Protein AF-A0A8T4FE26-F1 (afdb_monomer)

Secondary structure (DSSP, 8-state):
--HHHHHHHHHHHHHHHHHHHGGGT--EEEEE-TTS-EEEEEE-TT--EEEEEEETTTTEEEE-SSTT--EEEESHHHHHHHHHHHHHH---SS---S--EE-SSS-------

Mean predicted aligned error: 9.12 Å

Nearest PDB structures (foldseek):
  3c6k-assembly1_A  TM=6.447E-01  e=2.534E+00  Homo sapiens
  3c6m-assembly1_B  TM=5.499E-01  e=2.108E+00  Homo sapiens
  3c6k-assembly2_C  TM=6.748E-01  e=4.139E+00  Homo sapiens
  3c6k-assembly2_D  TM=6.722E-01  e=4.680E+00  Homo sapiens
  6iy0-assembly1_A  TM=4.864E-01  e=2.864E+00  Staphylococcus aureus subsp. aureus Mu50

Radius of gyration: 13.81 Å; Cα contacts (8 Å, |Δi|>4): 173; chains: 1; bounding box: 38×31×34 Å

Structure (mmCIF, N/CA/C/O backbone):
data_AF-A0A8T4FE26-F1
#
_entry.id   AF-A0A8T4FE26-F1
#
loop_
_atom_site.group_PDB
_atom_site.id
_atom_site.type_symbol
_atom_site.label_atom_id
_atom_site.label_alt_id
_atom_site.label_comp_id
_atom_site.label_asym_id
_atom_site.label_entity_id
_atom_site.label_seq_id
_atom_site.pdbx_PDB_ins_code
_atom_site.Cartn_x
_atom_site.Cartn_y
_atom_site.Cartn_z
_atom_site.occupancy
_atom_site.B_iso_or_equiv
_atom_site.auth_seq_id
_atom_site.auth_comp_id
_atom_site.auth_asym_id
_atom_site.auth_atom_id
_atom_site.pdbx_PDB_model_num
ATOM 1 N N . MET A 1 1 ? 14.548 0.061 -21.292 1.00 52.19 1 MET A N 1
ATOM 2 C CA . MET A 1 1 ? 14.421 1.070 -20.218 1.00 52.19 1 MET A CA 1
ATOM 3 C C . MET A 1 1 ? 15.473 0.753 -19.172 1.00 52.19 1 MET A C 1
ATOM 5 O O . MET A 1 1 ? 15.621 -0.413 -18.849 1.00 52.19 1 MET A O 1
ATOM 9 N N . ASP A 1 2 ? 16.231 1.748 -18.723 1.00 64.81 2 ASP A N 1
ATOM 10 C CA . ASP A 1 2 ? 17.301 1.604 -17.725 1.00 64.81 2 ASP A CA 1
ATOM 11 C C . ASP A 1 2 ? 16.718 1.290 -16.328 1.00 64.81 2 ASP A C 1
ATOM 13 O O . ASP A 1 2 ? 15.798 1.974 -15.873 1.00 64.81 2 ASP A O 1
ATOM 17 N N . THR A 1 3 ? 17.231 0.254 -15.658 1.00 63.44 3 THR A N 1
ATOM 18 C CA . THR A 1 3 ? 16.759 -0.269 -14.360 1.00 63.44 3 THR A CA 1
ATOM 19 C C . THR A 1 3 ? 16.760 0.796 -13.259 1.00 63.44 3 THR A C 1
ATOM 21 O O . THR A 1 3 ? 15.871 0.813 -12.409 1.00 63.44 3 THR A O 1
ATOM 24 N N . LYS A 1 4 ? 17.696 1.758 -13.309 1.00 65.81 4 LYS A N 1
ATOM 25 C CA . LYS A 1 4 ? 17.722 2.895 -12.368 1.00 65.81 4 LYS A CA 1
ATOM 26 C C . LYS A 1 4 ? 16.489 3.785 -12.473 1.00 65.81 4 LYS A C 1
ATOM 28 O O . LYS A 1 4 ? 16.041 4.338 -11.475 1.00 65.81 4 LYS A O 1
ATOM 33 N N . HIS A 1 5 ? 15.946 3.949 -13.676 1.00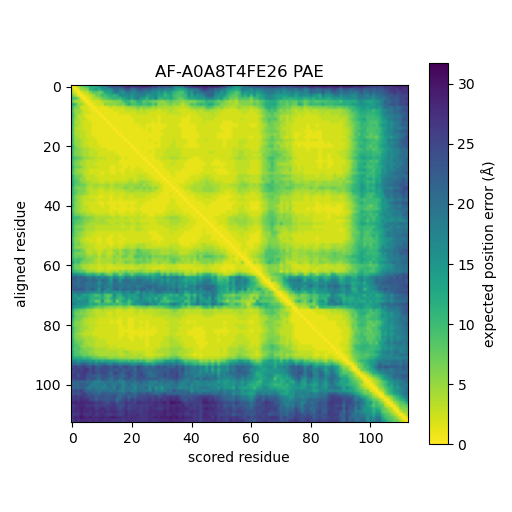 70.62 5 HIS A N 1
ATOM 34 C CA . HIS A 1 5 ? 14.756 4.767 -13.867 1.00 70.62 5 HIS A CA 1
ATOM 35 C C . HIS A 1 5 ? 13.520 4.046 -13.323 1.00 70.62 5 HIS A C 1
ATOM 37 O O . HIS A 1 5 ? 12.671 4.688 -12.710 1.00 70.62 5 HIS A O 1
ATOM 43 N N . GLN A 1 6 ? 13.441 2.720 -13.478 1.00 74.56 6 GLN A N 1
ATOM 44 C CA . GLN A 1 6 ? 12.331 1.919 -12.955 1.00 74.56 6 GLN A CA 1
ATOM 45 C C . GLN A 1 6 ? 12.217 2.023 -11.429 1.00 74.56 6 GLN A C 1
ATOM 47 O O . GLN A 1 6 ? 11.149 2.376 -10.933 1.00 74.56 6 GLN A O 1
ATOM 52 N N . SER A 1 7 ? 13.315 1.852 -10.693 1.00 81.38 7 SER A N 1
ATOM 53 C CA . SER A 1 7 ? 13.281 1.915 -9.224 1.00 81.38 7 SER A CA 1
ATOM 54 C C . SER A 1 7 ? 12.826 3.283 -8.689 1.00 81.38 7 SER A C 1
ATOM 56 O O . SER A 1 7 ? 12.092 3.365 -7.702 1.00 81.38 7 SER A O 1
ATOM 58 N N . VAL A 1 8 ? 13.168 4.379 -9.379 1.00 86.12 8 VAL A N 1
ATOM 59 C CA . VAL A 1 8 ? 12.683 5.731 -9.045 1.00 86.12 8 VAL A CA 1
ATOM 60 C C . VAL A 1 8 ? 11.167 5.852 -9.239 1.00 86.12 8 VAL A C 1
ATOM 62 O O . VAL A 1 8 ? 10.486 6.439 -8.393 1.00 86.12 8 VAL A O 1
ATOM 65 N N . TYR A 1 9 ? 10.621 5.297 -10.325 1.00 85.69 9 TYR A N 1
ATOM 66 C CA . TYR A 1 9 ? 9.177 5.320 -10.579 1.00 85.69 9 TYR A CA 1
ATOM 67 C C . TYR A 1 9 ? 8.398 4.422 -9.611 1.00 85.69 9 TYR A C 1
ATOM 69 O O . TYR A 1 9 ? 7.346 4.839 -9.126 1.00 85.69 9 TYR A O 1
ATOM 77 N N . GLU A 1 10 ? 8.922 3.241 -9.272 1.00 87.88 10 GLU A N 1
ATOM 78 C CA . GLU A 1 10 ? 8.339 2.353 -8.254 1.00 87.88 10 GLU A CA 1
ATOM 79 C C . GLU A 1 10 ? 8.252 3.057 -6.906 1.00 87.88 10 GLU A C 1
ATOM 81 O O . GLU A 1 10 ? 7.166 3.180 -6.334 1.00 87.88 10 GLU A O 1
ATOM 86 N N . LYS A 1 11 ? 9.381 3.609 -6.441 1.00 93.00 11 LYS A N 1
ATOM 87 C CA . LYS A 1 11 ? 9.445 4.377 -5.199 1.00 93.00 11 LYS A CA 1
ATOM 88 C C . LYS A 1 11 ? 8.431 5.512 -5.198 1.00 93.00 11 LYS A C 1
ATOM 90 O O . LYS A 1 11 ? 7.752 5.718 -4.194 1.00 93.00 11 LYS A O 1
ATOM 95 N N . ARG A 1 12 ? 8.314 6.253 -6.303 1.00 91.75 12 ARG A N 1
ATOM 96 C CA . ARG A 1 12 ? 7.376 7.377 -6.417 1.00 91.75 12 ARG A CA 1
ATOM 97 C C . ARG A 1 12 ? 5.927 6.918 -6.256 1.00 91.75 12 ARG A C 1
ATOM 99 O O . ARG A 1 12 ? 5.206 7.511 -5.462 1.00 91.75 12 ARG A O 1
ATOM 106 N N . LEU A 1 13 ? 5.516 5.869 -6.967 1.00 90.75 13 LEU A N 1
ATOM 107 C CA . LEU A 1 13 ? 4.142 5.360 -6.916 1.00 90.75 13 LEU A CA 1
ATOM 108 C C . LEU A 1 13 ? 3.800 4.750 -5.551 1.00 90.75 13 LEU A C 1
ATOM 110 O O . LEU A 1 13 ? 2.717 4.998 -5.027 1.00 90.75 13 LEU A O 1
ATOM 114 N N . LEU A 1 14 ? 4.732 4.022 -4.932 1.00 94.06 14 LEU A N 1
ATOM 115 C CA . LEU A 1 14 ? 4.554 3.486 -3.578 1.00 94.06 14 LEU A CA 1
ATOM 116 C C . LEU A 1 14 ? 4.524 4.595 -2.516 1.00 94.06 14 LEU A C 1
ATOM 118 O O . LEU A 1 14 ? 3.759 4.509 -1.558 1.00 94.06 14 LEU A O 1
ATOM 122 N N . THR A 1 15 ? 5.297 5.668 -2.705 1.00 95.56 15 THR A N 1
ATOM 123 C CA . THR A 1 15 ? 5.241 6.866 -1.849 1.00 95.56 15 THR A CA 1
ATOM 124 C C . THR A 1 15 ? 3.890 7.572 -1.975 1.00 95.56 15 THR A C 1
ATOM 126 O O . THR A 1 15 ? 3.315 7.995 -0.973 1.00 95.56 15 THR A O 1
ATOM 129 N N . GLU A 1 16 ? 3.352 7.675 -3.192 1.00 94.62 16 GLU A N 1
ATOM 130 C CA . GLU A 1 16 ? 2.026 8.251 -3.432 1.00 94.62 16 GLU A CA 1
ATOM 131 C C . GLU A 1 16 ? 0.919 7.395 -2.803 1.00 94.62 16 GLU A C 1
ATOM 133 O O . GLU A 1 16 ? 0.025 7.923 -2.139 1.00 94.62 16 GLU A O 1
ATOM 138 N N . LEU A 1 17 ? 1.016 6.069 -2.942 1.00 94.44 17 LEU A N 1
ATOM 139 C CA . LEU A 1 17 ? 0.122 5.120 -2.285 1.00 94.44 17 LEU A CA 1
ATOM 140 C C . LEU A 1 17 ? 0.161 5.280 -0.762 1.00 94.44 17 LEU A C 1
ATOM 142 O O . LEU A 1 17 ? -0.886 5.463 -0.144 1.00 94.44 17 LEU A O 1
ATOM 146 N N . HIS A 1 18 ? 1.354 5.302 -0.165 1.00 96.50 18 HIS A N 1
ATOM 147 C CA . HIS A 1 18 ? 1.536 5.562 1.263 1.00 96.50 18 HIS A CA 1
ATOM 148 C C . HIS A 1 18 ? 0.876 6.883 1.696 1.00 96.50 18 HIS A C 1
ATOM 150 O O . HIS A 1 18 ? 0.123 6.916 2.670 1.00 96.50 18 HIS A O 1
ATOM 156 N N . GLY A 1 19 ? 1.095 7.967 0.942 1.00 97.06 19 GLY A N 1
ATOM 157 C CA . GLY A 1 19 ? 0.503 9.278 1.218 1.00 97.06 19 GLY A CA 1
ATOM 158 C C . GLY A 1 19 ? -1.028 9.298 1.159 1.00 97.06 19 GLY A C 1
ATOM 159 O O . GLY A 1 19 ? -1.652 10.095 1.855 1.00 97.06 19 GLY A O 1
ATOM 160 N N . LYS A 1 20 ? -1.653 8.409 0.379 1.00 96.06 20 LYS A N 1
ATOM 161 C CA . LYS A 1 20 ? -3.116 8.240 0.346 1.00 96.06 20 LYS A CA 1
ATOM 162 C C . LYS A 1 20 ? -3.626 7.329 1.468 1.00 96.06 20 LYS A C 1
ATOM 164 O O . LYS A 1 20 ? -4.726 7.551 1.971 1.00 96.06 20 LYS A O 1
ATOM 169 N N . LEU A 1 21 ? -2.855 6.327 1.878 1.00 96.19 21 LEU A N 1
ATOM 170 C CA . LEU A 1 21 ? -3.229 5.399 2.948 1.00 96.19 21 LEU A CA 1
ATOM 171 C C . LEU A 1 21 ? -3.146 6.040 4.341 1.00 96.19 21 LEU A C 1
ATOM 173 O O . LEU A 1 21 ? -4.055 5.868 5.152 1.00 96.19 21 LEU A O 1
ATOM 177 N N . SER A 1 22 ? -2.104 6.834 4.596 1.00 95.69 22 SER A N 1
ATOM 178 C CA . SER A 1 22 ? -1.832 7.405 5.920 1.00 95.69 22 SER A CA 1
ATOM 179 C C . SER A 1 22 ? -2.977 8.279 6.477 1.00 95.69 22 SER A C 1
ATOM 181 O O . SER A 1 22 ? -3.411 8.019 7.601 1.00 95.69 22 SER A O 1
ATOM 183 N N . PRO A 1 23 ? -3.582 9.222 5.719 1.00 97.12 23 PRO A N 1
ATOM 184 C CA . PRO A 1 23 ? -4.732 10.002 6.196 1.00 97.12 23 PRO A CA 1
ATOM 185 C C . PRO A 1 23 ? -5.982 9.164 6.497 1.00 97.12 23 PRO A C 1
ATOM 187 O O . PRO A 1 23 ? -6.891 9.639 7.171 1.00 97.12 23 PRO A O 1
ATOM 190 N N . ARG A 1 24 ? -6.046 7.928 5.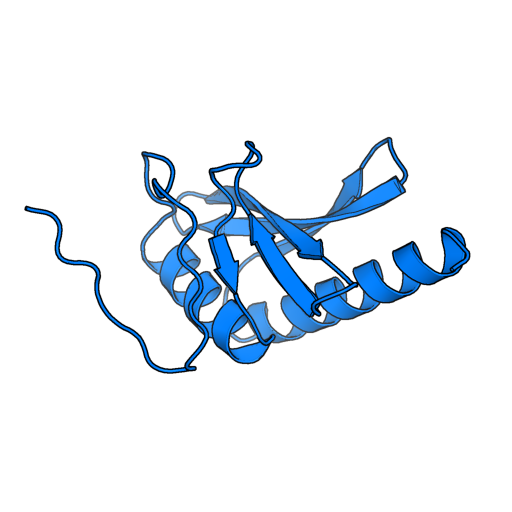987 1.00 95.88 24 ARG A N 1
ATOM 191 C CA . ARG A 1 24 ? -7.148 6.980 6.201 1.00 95.88 24 ARG A CA 1
ATOM 192 C C . ARG A 1 24 ? -6.870 6.018 7.367 1.00 95.88 24 ARG A C 1
ATOM 194 O O . ARG A 1 24 ? -7.604 5.053 7.546 1.00 95.88 24 ARG A O 1
ATOM 201 N N . GLY A 1 25 ? -5.816 6.274 8.149 1.00 95.06 25 GLY A N 1
ATOM 202 C CA . GLY A 1 25 ? -5.462 5.495 9.339 1.00 95.06 25 GLY A CA 1
ATOM 203 C C . GLY A 1 25 ? -4.808 4.145 9.043 1.00 95.06 25 GLY A C 1
ATOM 204 O O . GLY A 1 25 ? -4.686 3.323 9.946 1.00 95.06 25 GLY A O 1
ATOM 205 N N . VAL A 1 26 ? -4.388 3.900 7.799 1.00 96.69 26 VAL A N 1
ATOM 206 C CA . VAL A 1 26 ? -3.714 2.654 7.424 1.00 96.69 26 VAL A CA 1
ATOM 207 C C . VAL A 1 26 ? -2.214 2.797 7.662 1.00 96.69 26 VAL A C 1
ATOM 209 O O . VAL A 1 26 ? -1.553 3.628 7.035 1.00 96.69 26 VAL A O 1
ATOM 212 N N . THR A 1 27 ? -1.671 1.959 8.544 1.00 97.19 27 THR A N 1
ATOM 213 C CA . THR A 1 27 ? -0.226 1.855 8.772 1.00 97.19 27 THR A CA 1
ATOM 214 C C . THR A 1 27 ? 0.426 1.170 7.577 1.00 97.19 27 THR A C 1
ATOM 216 O O . THR A 1 27 ? 0.104 0.025 7.254 1.00 97.19 27 THR A O 1
ATOM 219 N N . ALA A 1 28 ? 1.358 1.864 6.928 1.00 96.81 28 ALA A N 1
ATOM 220 C CA . ALA A 1 28 ? 2.129 1.329 5.818 1.00 96.81 28 ALA A CA 1
ATOM 221 C C . ALA A 1 28 ? 3.598 1.761 5.923 1.00 96.81 28 ALA A C 1
ATOM 223 O O . ALA A 1 28 ? 3.880 2.882 6.339 1.00 96.81 28 ALA A O 1
ATOM 224 N N . VAL A 1 29 ? 4.535 0.887 5.551 1.00 96.25 29 VAL A N 1
ATOM 225 C CA . VAL A 1 29 ? 5.982 1.136 5.655 1.00 96.25 29 VAL A CA 1
ATOM 226 C C . VAL A 1 29 ? 6.647 0.849 4.316 1.00 96.25 29 VAL A C 1
ATOM 228 O O . VAL A 1 29 ? 6.479 -0.228 3.753 1.00 96.25 29 VAL A O 1
ATOM 231 N N . LEU A 1 30 ? 7.395 1.819 3.785 1.00 95.50 30 LEU A N 1
ATOM 232 C CA . LEU A 1 30 ? 8.157 1.639 2.549 1.00 95.50 30 LEU A CA 1
ATOM 233 C C . LEU A 1 30 ? 9.410 0.798 2.829 1.00 95.50 30 LEU A C 1
ATOM 235 O O . LEU A 1 30 ? 10.194 1.139 3.712 1.00 95.50 30 LEU A O 1
ATOM 239 N N . ILE A 1 31 ? 9.611 -0.257 2.044 1.00 93.44 31 ILE A N 1
ATOM 240 C CA . ILE A 1 31 ? 10.709 -1.219 2.167 1.00 93.44 31 ILE A CA 1
ATOM 241 C C . ILE A 1 31 ? 11.526 -1.242 0.870 1.00 93.44 31 ILE A C 1
ATOM 243 O O . ILE A 1 31 ? 10.997 -1.009 -0.220 1.00 93.44 31 ILE A O 1
ATOM 247 N N . VAL A 1 32 ? 12.821 -1.529 1.002 1.00 92.19 32 VAL A N 1
ATOM 248 C CA . VAL A 1 32 ? 13.724 -1.859 -0.108 1.00 92.19 32 VAL A CA 1
ATOM 249 C C . VAL A 1 32 ? 14.183 -3.296 0.091 1.00 92.19 32 VAL A C 1
ATOM 251 O O . VAL A 1 32 ? 14.637 -3.635 1.182 1.00 92.19 32 VAL A O 1
ATOM 254 N N . GLU A 1 33 ? 14.022 -4.128 -0.928 1.00 87.69 33 GLU A N 1
ATOM 255 C CA . GLU A 1 33 ? 14.454 -5.527 -0.915 1.00 87.69 33 GLU A CA 1
ATOM 256 C C . GLU A 1 33 ? 15.929 -5.662 -1.310 1.00 87.69 33 GLU A C 1
ATOM 258 O O . GLU A 1 33 ? 16.537 -4.727 -1.837 1.00 87.69 33 GLU A O 1
ATOM 263 N N . ASP A 1 34 ? 16.510 -6.836 -1.057 1.00 85.88 34 ASP A N 1
ATOM 264 C CA . ASP A 1 34 ? 17.927 -7.114 -1.328 1.00 85.88 34 ASP A CA 1
ATOM 265 C C . ASP A 1 34 ? 18.277 -7.008 -2.824 1.00 85.88 34 ASP A C 1
ATOM 267 O O . ASP A 1 34 ? 19.415 -6.704 -3.184 1.00 85.88 34 ASP A O 1
ATOM 271 N N . ASP A 1 35 ? 17.295 -7.213 -3.706 1.00 82.56 35 ASP A N 1
ATOM 272 C CA . ASP A 1 35 ? 17.418 -7.036 -5.158 1.00 82.56 35 ASP A CA 1
ATOM 273 C C . ASP A 1 35 ? 17.260 -5.565 -5.610 1.00 82.56 35 ASP A C 1
ATOM 275 O O . ASP A 1 35 ? 17.359 -5.256 -6.800 1.00 82.56 35 ASP A O 1
ATOM 279 N N . GLY A 1 36 ? 17.042 -4.645 -4.663 1.00 85.56 36 GLY A N 1
ATOM 280 C CA . GLY A 1 36 ? 16.847 -3.216 -4.894 1.00 85.56 36 GLY A CA 1
ATOM 281 C C . GLY A 1 36 ? 15.415 -2.816 -5.252 1.00 85.56 36 GLY A C 1
ATOM 282 O O . GLY A 1 36 ? 15.167 -1.634 -5.516 1.00 85.56 36 GLY A O 1
ATOM 283 N N . ARG A 1 37 ? 14.470 -3.760 -5.265 1.00 86.75 37 ARG A N 1
ATOM 284 C CA . ARG A 1 37 ? 13.061 -3.503 -5.558 1.00 86.75 37 ARG A CA 1
ATOM 285 C C . ARG A 1 37 ? 12.370 -2.815 -4.388 1.00 86.75 37 ARG A C 1
ATOM 287 O O . ARG A 1 37 ? 12.601 -3.134 -3.222 1.00 86.75 37 ARG A O 1
ATOM 294 N N . TYR A 1 38 ? 11.487 -1.867 -4.695 1.00 92.12 38 TYR A N 1
ATOM 295 C CA . TYR A 1 38 ? 10.680 -1.206 -3.672 1.00 92.12 38 TYR A CA 1
ATOM 296 C C . TYR A 1 38 ? 9.377 -1.967 -3.412 1.00 92.12 38 TYR A C 1
ATOM 298 O O . TYR A 1 38 ? 8.682 -2.377 -4.344 1.00 92.12 38 TYR A O 1
ATOM 306 N N . GLY A 1 39 ? 9.015 -2.080 -2.136 1.00 92.31 39 GLY A N 1
ATOM 307 C CA . GLY A 1 39 ? 7.731 -2.597 -1.669 1.00 92.31 39 GLY A CA 1
ATOM 308 C C . GLY A 1 39 ? 7.125 -1.697 -0.595 1.00 92.31 39 GLY A C 1
ATOM 309 O O . GLY A 1 39 ? 7.799 -0.839 -0.027 1.00 92.31 39 GLY A O 1
ATOM 310 N N . LEU A 1 40 ? 5.840 -1.875 -0.317 1.00 95.00 40 LEU A N 1
ATOM 311 C CA . LEU A 1 40 ? 5.125 -1.198 0.760 1.00 95.00 40 LEU A CA 1
ATOM 312 C C . LEU A 1 40 ? 4.447 -2.251 1.635 1.00 95.00 40 LEU A C 1
ATOM 314 O O . LEU A 1 40 ? 3.502 -2.901 1.195 1.00 95.00 40 LEU A O 1
ATOM 318 N N . ASP A 1 41 ? 4.917 -2.416 2.866 1.00 94.81 41 ASP A N 1
ATOM 319 C CA . ASP A 1 41 ? 4.268 -3.288 3.841 1.00 94.81 41 ASP A CA 1
ATOM 320 C C . ASP A 1 41 ? 3.046 -2.578 4.404 1.00 94.81 41 ASP A C 1
ATOM 322 O O . ASP A 1 41 ? 3.174 -1.571 5.096 1.00 94.81 41 ASP A O 1
ATOM 326 N N . VAL A 1 42 ? 1.859 -3.091 4.089 1.00 94.75 42 VAL A N 1
ATOM 327 C CA . VAL A 1 42 ? 0.580 -2.570 4.575 1.00 94.75 42 VAL A CA 1
ATOM 328 C C . VAL A 1 42 ? 0.087 -3.467 5.705 1.00 94.75 42 VAL A C 1
ATOM 330 O O . VAL A 1 42 ? -0.014 -4.684 5.546 1.00 94.75 42 VAL A O 1
ATOM 333 N N . TYR A 1 43 ? -0.219 -2.870 6.852 1.00 94.19 43 TYR A N 1
ATOM 334 C CA . TYR A 1 43 ? -0.629 -3.597 8.048 1.00 94.19 43 TYR A CA 1
ATOM 335 C C . TYR A 1 43 ? -2.150 -3.615 8.181 1.00 94.19 43 TYR A C 1
ATOM 337 O O . TYR A 1 43 ? -2.813 -2.598 7.964 1.00 94.19 43 TYR A O 1
ATOM 345 N N . ASP A 1 44 ? -2.699 -4.769 8.564 1.00 93.75 44 ASP A N 1
ATOM 346 C CA . ASP A 1 44 ? -4.103 -4.872 8.960 1.00 93.75 44 ASP A CA 1
ATOM 347 C C . ASP A 1 44 ? -4.330 -4.557 10.447 1.00 93.75 44 ASP A C 1
ATOM 349 O O . ASP A 1 44 ? -3.393 -4.344 11.219 1.00 93.75 44 ASP A O 1
ATOM 353 N N . LEU A 1 45 ? -5.597 -4.568 10.869 1.00 91.69 45 LEU A N 1
ATOM 354 C CA . LEU A 1 45 ? -6.021 -4.384 12.262 1.00 91.69 45 LEU A CA 1
ATOM 355 C C . LEU A 1 45 ? -5.393 -5.379 13.258 1.00 91.69 45 LEU A C 1
ATOM 357 O O . LEU A 1 45 ? -5.423 -5.140 14.462 1.00 91.69 45 LEU A O 1
ATOM 361 N N . ARG A 1 46 ? -4.844 -6.503 12.776 1.00 92.56 46 ARG A N 1
ATOM 362 C CA . ARG A 1 46 ? -4.153 -7.525 13.579 1.00 92.56 46 ARG A CA 1
ATOM 363 C C . ARG A 1 46 ? -2.631 -7.350 13.525 1.00 92.56 46 ARG A C 1
ATOM 365 O O . ARG A 1 46 ? -1.909 -8.259 13.924 1.00 92.56 46 ARG A O 1
ATOM 372 N N . ALA A 1 47 ? -2.156 -6.208 13.022 1.00 91.44 47 ALA A N 1
ATOM 373 C CA . ALA A 1 47 ? -0.751 -5.894 12.788 1.00 91.44 47 ALA A CA 1
ATOM 374 C C . ALA A 1 47 ? -0.032 -6.910 11.882 1.00 91.44 47 ALA A C 1
ATOM 376 O O . ALA A 1 47 ? 1.189 -7.056 11.956 1.00 91.44 47 ALA A O 1
ATOM 377 N N . ARG A 1 48 ? -0.766 -7.607 11.006 1.00 90.69 48 ARG A N 1
ATOM 378 C CA . ARG A 1 48 ? -0.159 -8.508 10.025 1.00 90.69 48 ARG A CA 1
ATOM 379 C C . ARG A 1 48 ? 0.254 -7.702 8.794 1.00 90.69 48 ARG A C 1
ATOM 381 O O . ARG A 1 48 ? -0.611 -7.042 8.208 1.00 90.69 48 ARG A O 1
ATOM 388 N N . PRO A 1 49 ? 1.534 -7.739 8.389 1.00 91.31 49 PRO A N 1
ATOM 389 C CA . PRO A 1 49 ? 1.969 -7.074 7.175 1.00 91.31 49 PRO A CA 1
ATOM 390 C C . PRO A 1 49 ? 1.561 -7.888 5.945 1.00 91.31 49 PRO A C 1
ATOM 392 O O . PRO A 1 49 ? 1.607 -9.120 5.947 1.00 91.31 49 PRO A O 1
ATOM 395 N N . ARG A 1 50 ? 1.226 -7.190 4.862 1.00 90.31 50 ARG A N 1
ATOM 396 C CA . ARG A 1 50 ? 1.248 -7.741 3.508 1.00 90.31 50 ARG A CA 1
ATOM 397 C C . ARG A 1 50 ? 2.027 -6.791 2.615 1.00 90.31 50 ARG A C 1
ATOM 399 O O . ARG A 1 50 ? 1.735 -5.593 2.582 1.00 90.31 50 ARG A O 1
ATOM 406 N N . ARG A 1 51 ? 3.003 -7.331 1.888 1.00 91.50 51 ARG A N 1
ATOM 407 C CA . ARG A 1 51 ? 3.831 -6.539 0.987 1.00 91.50 51 ARG A CA 1
ATOM 408 C C . ARG A 1 51 ? 3.102 -6.243 -0.316 1.00 91.50 51 ARG A C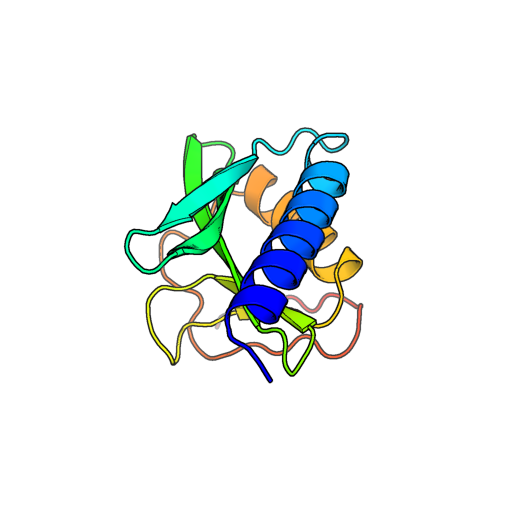 1
ATOM 410 O O . ARG A 1 51 ? 2.611 -7.146 -0.990 1.00 91.50 51 ARG A O 1
ATOM 417 N N . VAL A 1 52 ? 3.054 -4.963 -0.656 1.00 90.75 52 VAL A N 1
ATOM 418 C CA . VAL A 1 52 ? 2.459 -4.421 -1.875 1.00 90.75 52 VAL A CA 1
ATOM 419 C C . VAL A 1 52 ? 3.563 -3.902 -2.790 1.00 90.75 52 VAL A C 1
ATOM 421 O O . VAL A 1 52 ? 4.507 -3.255 -2.346 1.00 90.75 52 VAL A O 1
ATOM 424 N N . TYR A 1 53 ? 3.423 -4.142 -4.086 1.00 89.38 53 TYR A N 1
ATOM 425 C CA . TYR A 1 53 ? 4.368 -3.746 -5.119 1.00 89.38 53 TYR A CA 1
ATOM 426 C C . TYR A 1 53 ? 3.674 -3.016 -6.266 1.00 89.38 53 TYR A C 1
ATOM 428 O O . TYR A 1 53 ? 2.446 -3.000 -6.364 1.00 89.38 53 TYR A O 1
ATOM 436 N N . VAL A 1 54 ? 4.476 -2.458 -7.176 1.00 86.75 54 VAL A N 1
ATOM 437 C CA . VAL A 1 54 ? 3.997 -1.854 -8.421 1.00 86.75 54 VAL A CA 1
ATOM 438 C C . VAL A 1 54 ? 4.587 -2.576 -9.626 1.00 86.75 54 VAL A C 1
ATOM 440 O O . VAL A 1 54 ? 5.788 -2.811 -9.690 1.00 86.75 54 VAL A O 1
ATOM 443 N N . HIS A 1 55 ? 3.751 -2.898 -10.611 1.00 84.19 55 HIS A N 1
ATOM 444 C CA . HIS A 1 55 ? 4.183 -3.372 -11.920 1.00 84.19 55 HIS A CA 1
ATOM 445 C C . HIS A 1 55 ? 4.120 -2.220 -12.929 1.00 84.19 55 HIS A C 1
ATOM 447 O O . HIS A 1 55 ? 3.048 -1.875 -13.434 1.00 84.19 55 HIS A O 1
ATOM 453 N N . LEU A 1 56 ? 5.271 -1.617 -13.242 1.00 79.94 56 LEU A N 1
ATOM 454 C CA . LEU A 1 56 ? 5.334 -0.350 -13.983 1.00 79.94 56 LEU A CA 1
ATOM 455 C C . LEU A 1 56 ? 4.757 -0.399 -15.400 1.00 79.94 56 LEU A C 1
ATOM 457 O O . LEU A 1 56 ? 4.141 0.576 -15.819 1.00 79.94 56 LEU A O 1
ATOM 461 N N . ALA A 1 57 ? 4.910 -1.514 -16.125 1.00 77.81 57 ALA A N 1
ATOM 462 C CA . ALA A 1 57 ? 4.435 -1.610 -17.512 1.00 77.81 57 ALA A CA 1
ATOM 463 C C . ALA A 1 57 ? 2.915 -1.397 -17.646 1.00 77.81 57 ALA A C 1
ATOM 465 O O . ALA A 1 57 ? 2.444 -0.977 -18.698 1.00 77.81 57 ALA A O 1
ATOM 466 N N . PHE A 1 58 ? 2.165 -1.653 -16.569 1.00 70.62 58 PHE A N 1
ATOM 467 C CA . PHE A 1 58 ? 0.706 -1.533 -16.535 1.00 70.62 58 PHE A CA 1
ATOM 468 C C . PHE A 1 58 ? 0.201 -0.635 -15.396 1.00 70.62 58 PHE A C 1
ATOM 470 O O . PHE A 1 58 ? -1.007 -0.506 -15.210 1.00 70.62 58 PHE A O 1
ATOM 477 N N . LEU A 1 59 ? 1.116 -0.017 -14.634 1.00 73.75 59 LEU A N 1
ATOM 478 C CA . LEU A 1 59 ? 0.825 0.739 -13.410 1.00 73.75 59 LEU A CA 1
ATOM 479 C C . LEU A 1 59 ? -0.072 -0.034 -12.424 1.00 73.75 59 LEU A C 1
ATOM 481 O O . LEU A 1 59 ? -0.942 0.545 -11.772 1.00 73.75 59 LEU A O 1
ATOM 485 N N . TRP A 1 60 ? 0.112 -1.353 -12.338 1.00 84.44 60 TRP A N 1
ATOM 486 C CA . TRP A 1 60 ? -0.661 -2.195 -11.425 1.00 84.44 60 TRP A CA 1
ATOM 487 C C . TRP A 1 60 ? -0.076 -2.152 -10.034 1.00 84.44 60 TRP A C 1
ATOM 489 O O . TRP A 1 60 ? 1.136 -2.261 -9.874 1.00 84.44 60 TRP A O 1
ATOM 499 N N . ILE A 1 61 ? -0.947 -2.061 -9.039 1.00 85.56 61 ILE A N 1
ATOM 500 C CA . ILE A 1 61 ? -0.586 -2.288 -7.644 1.00 85.56 61 ILE A CA 1
ATOM 501 C C . ILE A 1 61 ? -0.986 -3.716 -7.304 1.00 85.56 61 ILE A C 1
ATOM 503 O O . ILE A 1 61 ? -2.120 -4.109 -7.590 1.00 85.56 61 ILE A O 1
ATOM 507 N N . TYR A 1 62 ? -0.062 -4.487 -6.736 1.00 85.31 62 TYR A N 1
ATOM 508 C CA . TYR A 1 62 ? -0.298 -5.901 -6.471 1.00 85.31 62 TYR A CA 1
ATOM 509 C C . TYR A 1 62 ? 0.346 -6.422 -5.192 1.00 85.31 62 TYR A C 1
ATOM 511 O O . TYR A 1 62 ? 1.302 -5.842 -4.689 1.00 85.31 62 TYR A O 1
ATOM 519 N N . TRP A 1 63 ? -0.181 -7.536 -4.688 1.00 85.88 63 TRP A N 1
ATOM 520 C CA . TRP A 1 63 ? 0.337 -8.311 -3.556 1.00 85.88 63 TRP A CA 1
ATOM 521 C C . TRP A 1 63 ? -0.021 -9.797 -3.742 1.00 85.88 63 TRP A C 1
ATOM 523 O O . TRP A 1 63 ? -0.923 -10.107 -4.524 1.00 85.88 63 TRP A O 1
ATOM 533 N N . GLY A 1 64 ? 0.677 -10.692 -3.037 1.00 71.25 64 GLY A N 1
ATOM 534 C CA . GLY A 1 64 ? 0.607 -12.153 -3.224 1.00 71.25 64 GLY A CA 1
ATOM 535 C C . GLY A 1 64 ? 1.982 -12.715 -3.593 1.00 71.25 64 GLY A C 1
ATOM 536 O O . GLY A 1 64 ? 2.733 -12.046 -4.310 1.00 71.25 64 GLY A O 1
ATOM 537 N N . ASP A 1 65 ? 2.326 -13.885 -3.052 1.00 58.09 65 ASP A N 1
ATOM 538 C CA . ASP A 1 65 ? 3.699 -14.403 -3.052 1.00 58.09 65 ASP A CA 1
ATOM 539 C C . ASP A 1 65 ? 3.994 -15.253 -4.304 1.00 58.09 65 ASP A C 1
ATOM 541 O O . ASP A 1 65 ? 5.138 -15.284 -4.768 1.00 58.09 65 ASP A O 1
ATOM 545 N N . LEU A 1 66 ? 2.971 -15.844 -4.938 1.00 48.44 66 LEU A N 1
ATOM 546 C CA . LEU A 1 66 ? 3.108 -16.597 -6.191 1.00 48.44 66 LEU A CA 1
ATOM 547 C C . LEU A 1 66 ? 2.591 -15.843 -7.432 1.00 48.44 66 LEU A C 1
ATOM 549 O O . LEU A 1 66 ? 1.871 -14.844 -7.371 1.00 48.44 66 LEU A O 1
ATOM 553 N N . ALA A 1 67 ? 3.032 -16.290 -8.612 1.00 44.56 67 ALA A N 1
ATOM 554 C CA . ALA A 1 67 ? 2.735 -15.651 -9.899 1.00 44.56 67 ALA A CA 1
ATOM 555 C C . ALA A 1 67 ? 1.243 -15.720 -10.290 1.00 44.56 67 ALA A C 1
ATOM 557 O O . ALA A 1 67 ? 0.763 -14.856 -11.023 1.00 44.56 67 ALA A O 1
ATOM 558 N N . ASP A 1 68 ? 0.530 -16.718 -9.779 1.00 43.59 68 ASP A N 1
ATOM 559 C CA . ASP A 1 68 ? -0.903 -16.993 -9.918 1.00 43.59 68 ASP A CA 1
ATOM 560 C C . ASP A 1 68 ? -1.771 -16.337 -8.823 1.00 43.59 68 ASP A C 1
ATOM 562 O O . ASP A 1 68 ? -2.981 -16.194 -8.995 1.00 43.59 68 ASP A O 1
ATOM 566 N N . GLU A 1 69 ? -1.152 -15.840 -7.751 1.00 50.44 69 GLU A N 1
ATOM 567 C CA . GLU A 1 69 ? -1.812 -15.263 -6.565 1.00 50.44 69 GLU A CA 1
ATOM 568 C C . GLU A 1 69 ? -1.931 -13.733 -6.593 1.00 50.44 69 GLU A C 1
ATOM 570 O O . GLU A 1 69 ? -2.386 -13.093 -5.638 1.00 50.44 69 GLU A O 1
ATOM 575 N N . ARG A 1 70 ? -1.486 -13.105 -7.684 1.00 59.81 70 ARG A N 1
ATOM 576 C CA . ARG A 1 70 ? -1.377 -11.648 -7.763 1.00 59.81 70 ARG A CA 1
ATOM 577 C C . ARG A 1 70 ? -2.749 -11.008 -7.909 1.00 59.81 70 ARG A C 1
ATOM 579 O O . ARG A 1 70 ? -3.288 -10.906 -9.013 1.00 59.81 70 ARG A O 1
ATOM 586 N N . VAL A 1 71 ? -3.272 -10.446 -6.823 1.00 60.59 71 VAL A N 1
ATOM 587 C CA . VAL A 1 71 ? -4.336 -9.443 -6.945 1.00 60.59 71 VAL A CA 1
ATOM 588 C C . VAL A 1 71 ? -3.705 -8.207 -7.557 1.00 60.59 71 VAL A C 1
ATOM 590 O O . VAL A 1 71 ? -2.861 -7.578 -6.933 1.00 60.59 71 VAL A O 1
ATOM 593 N N . SER A 1 72 ? -4.093 -7.877 -8.786 1.00 64.62 72 SER A N 1
ATOM 594 C CA . SER A 1 72 ? -3.593 -6.706 -9.503 1.00 64.62 72 SER A CA 1
ATOM 595 C C . SER A 1 72 ? -4.729 -5.714 -9.673 1.00 64.62 72 SER A C 1
ATOM 597 O O . SER A 1 72 ? -5.722 -6.006 -10.341 1.00 64.62 72 SER A O 1
ATOM 599 N N . ILE A 1 73 ? -4.588 -4.534 -9.075 1.00 65.19 73 ILE A N 1
ATOM 600 C CA . ILE A 1 73 ? -5.572 -3.464 -9.215 1.00 65.19 73 ILE A CA 1
ATOM 601 C C . ILE A 1 73 ? -5.040 -2.424 -10.187 1.00 65.19 73 ILE A C 1
ATOM 603 O O . ILE A 1 73 ? -3.947 -1.872 -10.018 1.00 65.19 73 ILE A O 1
ATOM 607 N N . PHE A 1 74 ? -5.845 -2.156 -11.214 1.00 62.06 74 PHE A N 1
ATOM 608 C CA . PHE A 1 74 ? -5.602 -1.060 -12.130 1.00 62.06 74 PHE A CA 1
ATOM 609 C C . PHE A 1 74 ? -6.089 0.235 -11.474 1.00 62.06 74 PHE A C 1
ATOM 611 O O . PHE A 1 74 ? -7.271 0.366 -11.162 1.00 62.06 74 PHE A O 1
ATOM 618 N N . ARG A 1 75 ? -5.177 1.209 -11.348 1.00 75.06 75 ARG A N 1
ATOM 619 C CA . ARG A 1 75 ? -5.356 2.555 -10.763 1.00 75.06 75 ARG A CA 1
ATOM 620 C C . ARG A 1 75 ? -5.145 2.643 -9.254 1.00 75.06 75 ARG A C 1
ATOM 622 O O . ARG A 1 75 ? -5.646 1.857 -8.457 1.00 75.06 75 ARG A O 1
ATOM 629 N N . LEU A 1 76 ? -4.454 3.719 -8.891 1.00 83.44 76 LEU A N 1
ATOM 630 C CA . LEU A 1 76 ? -4.046 4.033 -7.531 1.00 83.44 76 LEU A CA 1
ATOM 631 C C . LEU A 1 76 ? -5.226 4.206 -6.563 1.00 83.44 76 LEU A C 1
ATOM 633 O O . LEU A 1 76 ? -5.176 3.665 -5.468 1.00 83.44 76 LEU A O 1
ATOM 637 N N . GLU A 1 77 ? -6.298 4.897 -6.961 1.00 84.94 77 GLU A N 1
ATOM 638 C CA . GLU A 1 77 ? -7.463 5.107 -6.080 1.00 84.94 77 GLU A CA 1
ATOM 639 C C . GLU A 1 77 ? -8.187 3.800 -5.742 1.00 84.94 77 GLU A C 1
ATOM 641 O O . GLU A 1 77 ? -8.474 3.537 -4.580 1.00 84.94 77 GLU A O 1
ATOM 646 N N . ALA A 1 78 ? -8.404 2.931 -6.733 1.00 84.62 78 ALA A N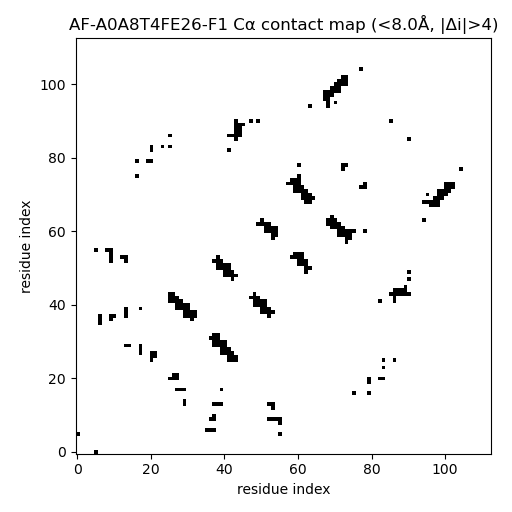 1
ATOM 647 C CA . ALA A 1 78 ? -9.034 1.633 -6.500 1.00 84.62 78 ALA A CA 1
ATOM 648 C C . ALA A 1 78 ? -8.176 0.754 -5.573 1.00 84.62 78 ALA A C 1
ATOM 650 O O . ALA A 1 78 ? -8.698 0.050 -4.707 1.00 84.62 78 ALA A O 1
ATOM 651 N N . ALA A 1 79 ? -6.847 0.828 -5.716 1.00 87.94 79 ALA A N 1
ATOM 652 C CA . ALA A 1 79 ? -5.934 0.136 -4.818 1.00 87.94 79 ALA A CA 1
ATOM 653 C C . ALA A 1 79 ? -6.013 0.696 -3.391 1.00 87.94 79 ALA A C 1
ATOM 655 O O . ALA A 1 79 ? -6.046 -0.081 -2.441 1.00 87.94 79 ALA A O 1
ATOM 656 N N . VAL A 1 80 ? -6.100 2.020 -3.232 1.00 91.62 80 VAL A N 1
ATOM 657 C CA . VAL A 1 80 ? -6.282 2.670 -1.926 1.00 91.62 80 VAL A CA 1
ATOM 658 C C . VAL A 1 80 ? -7.567 2.195 -1.258 1.00 91.62 80 VAL A C 1
ATOM 660 O O . VAL A 1 80 ? -7.505 1.723 -0.127 1.00 91.62 80 VAL A O 1
ATOM 663 N N . ASP A 1 81 ? -8.706 2.256 -1.948 1.00 90.50 81 ASP A N 1
ATOM 664 C CA . ASP A 1 81 ? -9.996 1.842 -1.385 1.00 90.50 81 ASP A CA 1
ATOM 665 C C . ASP A 1 81 ? -9.969 0.373 -0.950 1.00 90.50 81 ASP A C 1
ATOM 667 O O . ASP A 1 81 ? -10.433 0.013 0.139 1.00 90.50 81 ASP A O 1
ATOM 671 N N . ARG A 1 82 ? -9.351 -0.489 -1.767 1.00 89.00 82 ARG A N 1
ATOM 672 C CA . ARG A 1 82 ? -9.223 -1.906 -1.438 1.00 89.00 82 ARG A CA 1
ATOM 673 C C . ARG A 1 82 ? -8.308 -2.149 -0.242 1.00 89.00 82 ARG A C 1
ATOM 675 O O . ARG A 1 82 ? -8.666 -2.939 0.628 1.00 89.00 82 ARG A O 1
ATOM 682 N N . LEU A 1 83 ? -7.151 -1.498 -0.192 1.00 91.06 83 LEU A N 1
ATOM 683 C CA . LEU A 1 83 ? -6.190 -1.647 0.901 1.00 91.06 83 LEU A CA 1
ATOM 684 C C . LEU A 1 83 ? -6.741 -1.086 2.214 1.00 91.06 83 LEU A C 1
ATOM 686 O O . LEU A 1 83 ? -6.529 -1.693 3.255 1.00 91.06 83 LEU A O 1
ATOM 690 N N . VAL A 1 84 ? -7.514 0.000 2.173 1.00 94.25 84 VAL A N 1
ATOM 691 C CA . VAL A 1 84 ? -8.231 0.540 3.341 1.00 94.25 84 VAL A CA 1
ATOM 692 C C . VAL A 1 84 ? -9.262 -0.459 3.849 1.00 94.25 84 VAL A C 1
ATOM 694 O O . VAL A 1 84 ? -9.309 -0.742 5.046 1.00 94.25 84 VAL A O 1
ATOM 697 N N . SER A 1 85 ? -10.051 -1.046 2.943 1.00 91.69 85 SER A N 1
ATOM 698 C CA . SER A 1 85 ? -10.990 -2.107 3.304 1.00 91.69 85 SER A CA 1
ATOM 699 C C . SER A 1 85 ? -10.268 -3.289 3.954 1.00 91.69 85 SER A C 1
ATOM 701 O O . SER A 1 85 ? -10.692 -3.724 5.019 1.00 91.69 85 SER A O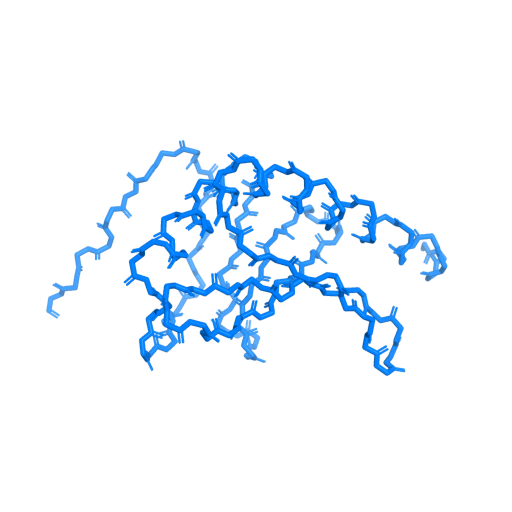 1
ATOM 703 N N . LEU A 1 86 ? -9.176 -3.780 3.360 1.00 90.50 86 LEU A N 1
ATOM 704 C CA . LEU A 1 86 ? -8.420 -4.925 3.880 1.00 90.50 86 LEU A CA 1
ATOM 705 C C . LEU A 1 86 ? -7.725 -4.616 5.206 1.00 90.50 86 LEU A C 1
ATOM 707 O O . LEU A 1 86 ? -7.730 -5.456 6.103 1.00 90.50 86 LEU A O 1
ATOM 711 N N . ALA A 1 87 ? -7.198 -3.405 5.373 1.00 92.56 87 ALA A N 1
ATOM 712 C CA . ALA A 1 87 ? -6.617 -2.973 6.634 1.00 92.56 87 ALA A CA 1
ATOM 713 C C . ALA A 1 87 ? -7.660 -2.993 7.766 1.00 92.56 87 ALA A C 1
ATOM 715 O O . ALA A 1 87 ? -7.357 -3.423 8.878 1.00 92.56 87 ALA A O 1
ATOM 716 N N . GLY A 1 88 ? -8.902 -2.597 7.464 1.00 92.38 88 GLY A N 1
ATOM 717 C CA . GLY A 1 88 ? -10.015 -2.576 8.415 1.00 92.38 88 GLY A CA 1
ATOM 718 C C . GLY A 1 88 ? -10.725 -3.917 8.637 1.00 92.38 88 GLY A C 1
ATOM 719 O O . GLY A 1 88 ? -11.326 -4.100 9.690 1.00 92.38 88 GLY A O 1
ATOM 720 N N . THR A 1 89 ? -10.670 -4.859 7.689 1.00 90.69 89 THR A N 1
ATOM 721 C CA . THR A 1 89 ? -11.306 -6.188 7.829 1.00 90.69 89 THR A CA 1
ATOM 722 C C . THR A 1 89 ? -10.331 -7.307 8.175 1.00 90.69 89 THR A C 1
ATOM 724 O O . THR A 1 89 ? -10.760 -8.399 8.537 1.00 90.69 89 THR A O 1
ATOM 727 N N . GLY A 1 90 ? -9.029 -7.053 8.063 1.00 89.50 90 GLY A N 1
ATOM 728 C CA . GLY A 1 90 ? -8.006 -8.083 8.129 1.00 89.50 90 GLY A CA 1
ATOM 729 C C . GLY A 1 90 ? -7.649 -8.607 6.743 1.00 89.50 90 GLY A C 1
ATOM 730 O O . GLY A 1 90 ? -8.501 -8.713 5.852 1.00 89.50 90 GLY A O 1
ATOM 731 N N . TRP A 1 91 ? -6.384 -8.991 6.578 1.00 86.31 91 TRP A N 1
ATOM 732 C CA . TRP A 1 91 ? -5.978 -9.817 5.449 1.00 86.31 91 TRP A CA 1
ATOM 733 C C . TRP A 1 91 ? -6.706 -11.170 5.505 1.00 86.31 91 TRP A C 1
ATOM 735 O O . TRP A 1 91 ? -6.843 -11.743 6.589 1.00 86.31 91 TRP A O 1
ATOM 745 N N . PRO A 1 92 ? -7.162 -11.713 4.369 1.00 78.75 92 PRO A N 1
ATOM 746 C CA . PRO A 1 92 ? -7.648 -13.085 4.311 1.00 78.75 92 PRO A CA 1
ATOM 747 C C . PRO A 1 92 ? -6.606 -14.063 4.879 1.00 78.75 92 PRO A C 1
ATOM 749 O O . PRO A 1 92 ? -5.414 -13.918 4.605 1.00 78.75 92 PRO A O 1
ATOM 752 N N . ASP A 1 93 ? -7.053 -15.039 5.676 1.00 69.50 93 ASP A N 1
ATOM 753 C CA . ASP A 1 93 ? -6.181 -16.085 6.243 1.00 69.50 93 ASP A CA 1
ATOM 754 C C . ASP A 1 93 ? -5.677 -17.067 5.170 1.00 69.50 93 ASP A C 1
ATOM 756 O O . ASP A 1 93 ? -4.678 -17.749 5.367 1.00 69.50 93 ASP A O 1
ATOM 760 N N . HIS A 1 94 ? -6.382 -17.128 4.043 1.00 58.84 94 HIS A N 1
ATOM 761 C CA . HIS A 1 94 ? -6.067 -17.909 2.853 1.00 58.84 94 HIS A CA 1
ATOM 762 C C . HIS A 1 94 ? -5.881 -16.943 1.685 1.00 58.84 94 HIS A C 1
ATOM 764 O O . HIS A 1 94 ? -6.633 -15.973 1.555 1.00 58.84 94 HIS A O 1
ATOM 770 N N . GLU A 1 95 ? -4.866 -17.193 0.859 1.00 53.66 95 GLU A N 1
ATOM 771 C CA . GLU A 1 95 ? -4.563 -16.375 -0.311 1.00 53.66 95 GLU A CA 1
ATOM 772 C C . GLU A 1 95 ? -5.801 -16.207 -1.201 1.00 53.66 95 GLU A C 1
ATOM 774 O O . GLU A 1 95 ? -6.598 -17.140 -1.358 1.00 53.66 95 GLU A O 1
ATOM 779 N N . PRO A 1 96 ? -6.024 -15.010 -1.765 1.00 50.47 96 PRO A N 1
ATOM 780 C CA . PRO A 1 96 ? -7.061 -14.835 -2.763 1.00 50.47 96 PRO A CA 1
ATOM 781 C C . PRO A 1 96 ? -6.720 -15.704 -3.981 1.00 50.47 96 PRO A C 1
ATOM 783 O O . PRO A 1 96 ? -5.898 -15.323 -4.806 1.00 50.47 96 PRO A O 1
ATOM 786 N N . GLY A 1 97 ? -7.358 -16.872 -4.071 1.00 45.94 97 GLY A N 1
ATOM 787 C CA . GLY A 1 97 ? -7.295 -17.736 -5.246 1.00 45.94 97 GLY A CA 1
ATOM 788 C C . GLY A 1 97 ? -7.732 -17.004 -6.518 1.00 45.94 97 GLY A C 1
ATOM 789 O O . GLY A 1 97 ? -8.641 -16.169 -6.465 1.00 45.94 97 GLY A O 1
ATOM 790 N N . ASP A 1 98 ? -7.068 -17.367 -7.618 1.00 37.22 98 ASP A N 1
ATOM 791 C CA . ASP A 1 98 ? -7.113 -16.836 -8.986 1.00 37.22 98 ASP A CA 1
ATOM 792 C C . ASP A 1 98 ? -7.052 -15.303 -9.135 1.00 37.22 98 ASP A C 1
ATOM 794 O O . ASP A 1 98 ? -7.851 -14.545 -8.581 1.00 37.22 98 ASP A O 1
ATOM 798 N N . LEU A 1 99 ? -6.130 -14.845 -9.995 1.00 42.72 99 LEU A N 1
ATOM 799 C CA . LEU A 1 99 ? -5.991 -13.461 -10.468 1.00 42.72 99 LEU A CA 1
ATOM 800 C C . LEU A 1 99 ? -7.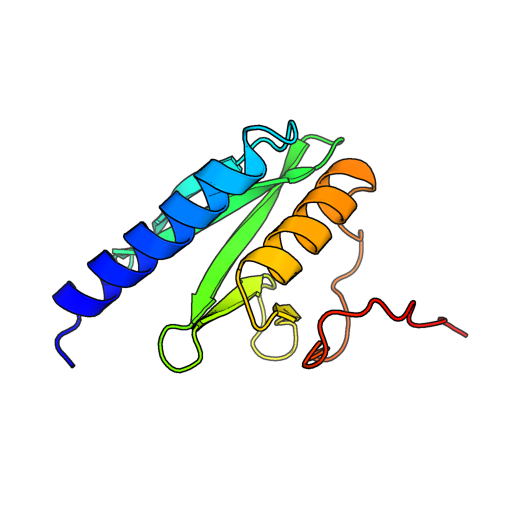351 -12.781 -10.722 1.00 42.72 99 LEU A C 1
ATOM 802 O O . LEU A 1 99 ? -8.004 -12.975 -11.751 1.00 42.72 99 LEU A O 1
ATOM 806 N N . ARG A 1 100 ? -7.761 -11.910 -9.797 1.00 51.50 100 ARG A N 1
ATOM 807 C CA . ARG A 1 100 ? -8.925 -11.032 -9.964 1.00 51.50 100 ARG A CA 1
ATOM 808 C C . ARG A 1 100 ? -8.465 -9.671 -10.463 1.00 51.50 100 ARG A C 1
ATOM 810 O O . ARG A 1 100 ? -7.957 -8.858 -9.696 1.00 51.50 100 ARG A O 1
ATOM 817 N N . PHE A 1 101 ? -8.670 -9.431 -11.753 1.00 48.16 101 PHE A N 1
ATOM 818 C CA . PHE A 1 101 ? -8.509 -8.115 -12.361 1.00 48.16 101 PHE A CA 1
ATOM 819 C C . PHE A 1 101 ? -9.776 -7.294 -12.143 1.00 48.16 101 PHE A C 1
ATOM 821 O O . PHE A 1 101 ? -10.814 -7.590 -12.738 1.00 48.16 101 PHE A O 1
ATOM 828 N N . ASP A 1 102 ? -9.694 -6.246 -11.325 1.00 53.84 102 ASP A N 1
ATOM 829 C CA . ASP A 1 102 ? -10.759 -5.247 -11.265 1.00 53.84 102 ASP A CA 1
ATOM 830 C C . ASP A 1 102 ? -10.466 -4.127 -12.273 1.00 53.84 102 ASP A C 1
ATOM 832 O O . ASP A 1 102 ? -9.733 -3.175 -11.999 1.00 53.84 102 ASP A O 1
ATOM 836 N N . LEU A 1 103 ? -10.958 -4.303 -13.504 1.00 52.03 103 LEU A N 1
ATOM 837 C CA . LEU A 1 103 ? -10.760 -3.358 -14.615 1.00 52.03 103 LEU A CA 1
ATOM 838 C C . LEU A 1 103 ? -11.765 -2.197 -14.600 1.00 52.03 103 LEU A C 1
ATOM 840 O O . LEU A 1 103 ? -11.588 -1.212 -15.318 1.00 52.03 103 LEU A O 1
ATOM 844 N N . HIS A 1 104 ? -12.814 -2.297 -13.787 1.00 43.22 104 HIS A N 1
ATOM 845 C CA . HIS A 1 104 ? -13.817 -1.260 -13.602 1.00 43.22 104 HIS A CA 1
ATOM 846 C C . HIS A 1 104 ? -13.772 -0.840 -12.140 1.00 43.22 104 HIS A C 1
ATOM 848 O O . HIS A 1 104 ? -13.892 -1.684 -11.279 1.00 43.22 104 HIS A O 1
ATOM 854 N N . GLY A 1 105 ? -13.612 0.448 -11.833 1.00 40.72 105 GLY A N 1
ATOM 855 C CA . GLY A 1 105 ? -13.580 0.953 -10.451 1.00 40.72 105 GLY A CA 1
ATOM 856 C C . GLY A 1 105 ? -14.913 0.835 -9.692 1.00 40.72 105 GLY A C 1
ATOM 857 O O . GLY A 1 105 ? -15.351 1.807 -9.087 1.00 40.72 105 GLY A O 1
ATOM 858 N N . SER A 1 106 ? -15.594 -0.309 -9.754 1.00 39.28 106 SER A N 1
ATOM 859 C CA . SER A 1 106 ? -16.832 -0.606 -9.050 1.00 39.28 106 SER A CA 1
ATOM 860 C C . SER A 1 106 ? -16.803 -2.029 -8.485 1.00 39.2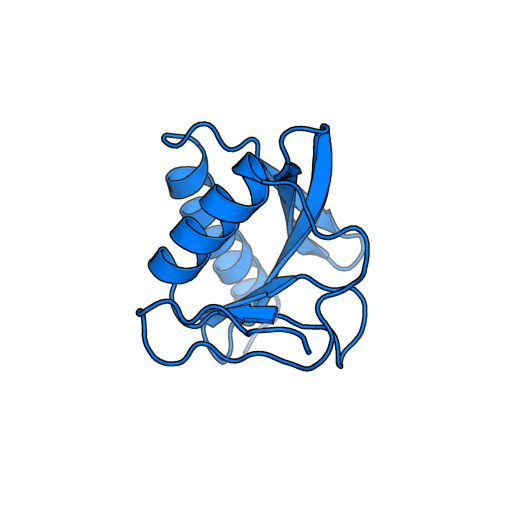8 106 SER A C 1
ATOM 862 O O . SER A 1 106 ? -16.927 -3.025 -9.195 1.00 39.28 106 SER A O 1
ATOM 864 N N . MET A 1 107 ? -16.695 -2.090 -7.155 1.00 37.03 107 MET A N 1
ATOM 865 C CA . MET A 1 107 ? -16.747 -3.294 -6.324 1.00 37.03 107 MET A CA 1
ATOM 866 C C . MET A 1 107 ? -17.772 -4.332 -6.807 1.00 37.03 107 MET A C 1
ATOM 868 O O . MET A 1 107 ? -18.975 -4.063 -6.864 1.00 37.03 107 MET A O 1
ATOM 872 N N . ARG A 1 108 ? -17.319 -5.576 -6.993 1.00 41.72 108 ARG A N 1
ATOM 873 C CA . ARG A 1 108 ? -18.182 -6.761 -6.897 1.00 41.72 108 ARG A CA 1
ATOM 874 C C . ARG A 1 108 ? -17.658 -7.723 -5.842 1.00 41.72 108 ARG A C 1
ATOM 876 O O . ARG A 1 108 ? -16.536 -8.215 -5.918 1.00 41.72 108 ARG A O 1
ATOM 883 N N . ALA A 1 109 ? -18.519 -8.022 -4.872 1.00 40.19 109 ALA A N 1
ATOM 884 C CA . ALA A 1 109 ? -18.325 -9.118 -3.939 1.00 40.19 109 ALA A CA 1
ATOM 885 C C . ALA A 1 109 ? -18.366 -10.444 -4.714 1.00 40.19 109 ALA A C 1
ATOM 887 O O . ALA A 1 109 ? -19.410 -10.840 -5.237 1.00 40.19 109 ALA A O 1
ATOM 888 N N . GLY A 1 110 ? -17.226 -11.129 -4.798 1.00 36.91 110 GLY A N 1
ATOM 889 C CA . GLY A 1 110 ? -17.185 -12.520 -5.228 1.00 36.91 110 GLY A CA 1
ATOM 890 C C . GLY A 1 110 ? -17.880 -13.378 -4.176 1.00 36.91 110 GLY A C 1
ATOM 891 O O . GLY A 1 110 ? -17.309 -13.631 -3.121 1.00 36.91 110 GLY A O 1
ATOM 892 N N . LYS A 1 111 ? -19.120 -13.787 -4.452 1.00 35.59 111 LYS A N 1
ATOM 893 C CA . LYS A 1 111 ? -19.846 -14.796 -3.675 1.00 35.59 111 LYS A CA 1
ATOM 894 C C . LYS A 1 111 ? -19.083 -16.119 -3.760 1.00 35.59 111 LYS A C 1
ATOM 896 O O . LYS A 1 111 ? -18.975 -16.682 -4.847 1.00 35.59 111 LYS A O 1
ATOM 901 N N . THR A 1 112 ? -18.591 -16.611 -2.633 1.00 45.16 112 THR A N 1
ATOM 902 C CA . THR A 1 112 ? -18.182 -18.009 -2.478 1.00 45.16 112 THR A CA 1
ATOM 903 C C . THR A 1 112 ? -19.437 -18.869 -2.318 1.00 45.16 112 THR A C 1
ATOM 905 O O . THR A 1 112 ? -20.359 -18.494 -1.589 1.00 45.16 112 THR A O 1
ATOM 908 N N . ARG A 1 113 ? -19.497 -19.970 -3.071 1.00 39.56 113 ARG A N 1
ATOM 909 C CA . ARG A 1 113 ? -20.399 -21.098 -2.813 1.00 39.56 113 ARG A CA 1
ATOM 910 C C . ARG A 1 113 ? -19.765 -22.014 -1.780 1.00 39.56 113 ARG A C 1
ATOM 912 O O . ARG A 1 113 ? -18.517 -22.085 -1.791 1.00 39.56 113 ARG A O 1
#

Solvent-accessible surface area (backbone atoms only — not comparable to full-atom values): 6689 Å² total; per-residue (Å²): 133,63,69,74,58,52,48,55,53,42,46,50,53,52,51,51,50,44,65,61,32,47,86,72,74,38,55,62,45,85,45,73,47,98,89,63,49,56,36,32,36,38,31,19,76,81,70,49,72,46,59,32,36,66,45,75,97,70,54,25,41,30,35,60,95,49,94,60,33,35,42,38,27,57,44,68,67,57,41,45,56,50,50,52,49,33,22,73,71,37,70,72,96,59,80,64,75,63,62,54,71,49,87,56,98,64,93,74,86,81,80,80,131

Foldseek 3Di:
DDPVVVQVVFVVLLVVLVVLQVVLVWDKDWDADPVRFIWIFTAAPVRDTWTWTADPVQRWIWTDDDPQLTATERDSVLVSVVSSVCNDPDDDPDGPGGHDYPPDSDDDDDDDD

Sequence (113 aa):
MDTKHQSVYEKRLLTELHGKLSPRGVTAVLIVEDDGRYGLDVYDLRARPRRVYVHLAFLWIYWGDLADERVSIFRLEAAVDRLVSLAGTGWPDHEPGDLRFDLHGSMRAGKTR

pLDDT: mean 77.17, std 19.49, range [35.59, 97.19]

=== Feature glossary ===
Legend for the data blocks above and below:

— What the protein is —

The amino-acid sequence is the protein's primary structure: the linear order of residues from the N-terminus to the C-terminus, written in one-letter code. Everything else here — the 3D coordinates, the secondary structure, the domain annotations — is ultimately a consequence of this string.

Database cross-references. InterPro integrates a dozen domain/family signature databases into unified entries with residue-range hits. GO terms attach function/process/location labels with evidence codes. CATH codes position the fold in a four-level structural taxonomy. Organism is the NCBI-taxonomy species name.

— Where its atoms are —

The mmCIF block holds the 3D Cartesian coordinates of each backbone atom (N, Cα, C, O) in ångströms. mmCIF is the PDB's canonical archive format — a tagged-loop text representation of the atomic model.

The six renders are orthographic views along the three Cartesian axes in both directions. Representation (cartoon, sticks, or surface) and color scheme (sequence-rainbow or by-chain) vary across proteins so the training set covers all the common visualization conventions.

— Local backbone conformation —

Secondary structure is the local, repeating backbone conformation. DSSP classifies it into eight states by reading the hydrogen-bond network: three helix types (H, G, I), two β types (E, B), two non-regular types (T, S), and unstructured coil (-).

SS3 is a coarse helix/strand/coil call (letters a/b/c) made by the P-SEA algorithm from inter-Cα distances and dihedrals. It is less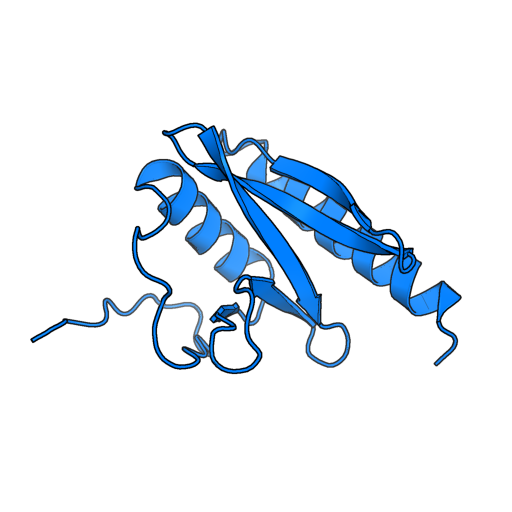 detailed than DSSP but needs only Cα positions.

Backbone dihedral angles. Every residue except chain termini has a φ (preceding-C → N → Cα → C) and a ψ (N → Cα → C → next-N). They are reported in degrees following the IUPAC sign convention. Secondary structure is essentially a statement about which (φ, ψ) basin each residue occupies.

— Global shape and packing —

The geometric summary reports three shape descriptors. Rg (radius of gyration) measures how spread out the Cα atoms are about their centre of mass; compact globular proteins have small Rg, elongated or unfolded ones large. Cα contacts (<8 Å, |i−j|>4) count long-range residue pairs in spatial proximity — high for tightly packed folds, near zero for rods or random coil. The bounding-box extents give the protein's footprint along x, y, z in Å.

Solvent accessibility: the surface area of each residue that a 1.4 Å water probe can touch, in Å². When only backbone atoms are present the absolute values are lower than full-atom SASA (side chains contribute most of the area) and are flagged as backbone-only.

Plot images: a contact map (which residues are close in 3D, as an N×N binary image), a Ramachandran scatter (backbone torsion angles, revealing secondary-structure composition at a glance), and — for AlphaFold structures — a PAE heatmap (pairwise prediction confidence).

— Structural neighborhood —

Foldseek's 3Di representation compresses backbone geometry into a per-residue letter drawn from a learned twenty-state alphabet. It captures the tertiary interaction pattern around each residue — which residues are packed against it in space, regardless of where they are in sequence.

Structural nearest neighbors (via Foldseek easy-search vs the PDB). Reported per hit: target PDB id, E-value, and alignment TM-score. A TM-score above ~0.5 is the conventional threshold for 'same fold'.

— Confidence and disorder —

pLDDT (predicted Local Distance Difference Test) is AlphaFold's per-residue confidence score, ranging from 0 to 100. Values above 90 indicate high confidence (typically well-packed cores); 70–90 is confident; 50–70 low confidence; below 50 usually means the region is disordered or the prediction is unreliable there. AlphaFold stores pLDDT in the mmCIF B-factor column.

For experimental (PDB) structures, the B-factor (temperature factor) quantifies the positional spread of each atom in the crystal — a combination of thermal vibration and static diso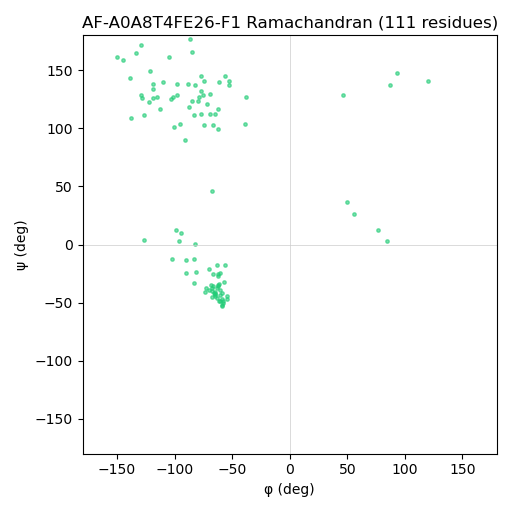rder — in units of Å². High B-factors mark flexible loops or poorly resolved regions; low B-factors mark the rigid, well-ordered core.

Predicted Aligned Error (PAE) is an AlphaFold confidence matrix: entry (i, j) is the expected error in the position of residue j, in ångströms, when the prediction is superimposed on the true structure at residue i. Low PAE within a block of residues means that block is internally rigid and well-predicted; high PAE between two blocks means their relative placement is uncertain even if each block individually is confident.